Protein AF-A0A936MLF9-F1 (afdb_monomer)

Mean predicted aligned error: 12.13 Å

Structure (mmCIF, N/CA/C/O backbone):
data_AF-A0A936MLF9-F1
#
_entry.id   AF-A0A936MLF9-F1
#
loop_
_atom_site.group_PDB
_atom_site.id
_atom_site.type_symbol
_atom_site.label_atom_id
_atom_site.label_alt_id
_atom_site.label_comp_id
_atom_site.label_asym_id
_atom_site.label_entity_id
_atom_site.label_seq_id
_atom_site.pdbx_PDB_ins_code
_atom_site.Cartn_x
_atom_site.Cartn_y
_atom_site.Cartn_z
_atom_site.occupancy
_atom_site.B_iso_or_equiv
_atom_site.auth_seq_id
_atom_site.auth_comp_id
_atom_site.auth_asym_id
_atom_site.auth_atom_id
_atom_site.pdbx_PDB_model_num
ATOM 1 N N . MET A 1 1 ? 20.886 16.774 1.731 1.00 42.50 1 MET A N 1
ATOM 2 C CA . MET A 1 1 ? 19.775 15.797 1.740 1.00 42.50 1 MET A CA 1
ATOM 3 C C . MET A 1 1 ? 18.471 16.577 1.787 1.00 42.50 1 MET A C 1
ATOM 5 O O . MET A 1 1 ? 18.209 17.229 2.792 1.00 42.50 1 MET A O 1
ATOM 9 N N . LYS A 1 2 ? 17.725 16.623 0.680 1.00 43.69 2 LYS A N 1
ATOM 10 C CA . LYS A 1 2 ? 16.394 17.242 0.644 1.00 43.69 2 LYS A CA 1
ATOM 11 C C . LYS A 1 2 ? 15.418 16.185 1.164 1.00 43.69 2 LYS A C 1
ATOM 13 O O . LYS A 1 2 ? 15.401 15.083 0.640 1.00 43.69 2 LYS A O 1
ATOM 18 N N . LYS A 1 3 ? 14.720 16.473 2.264 1.00 49.53 3 LYS A N 1
ATOM 19 C CA . LYS A 1 3 ? 13.596 15.645 2.712 1.00 49.53 3 LYS A CA 1
ATOM 20 C C . LYS A 1 3 ? 12.454 15.940 1.754 1.00 49.53 3 LYS A C 1
ATOM 22 O O . LYS A 1 3 ? 11.944 17.060 1.783 1.00 49.53 3 LYS A O 1
ATOM 27 N N . ASP A 1 4 ? 12.107 14.984 0.907 1.00 57.72 4 ASP A N 1
ATOM 28 C CA . ASP A 1 4 ? 10.923 15.108 0.070 1.00 57.72 4 ASP A CA 1
ATOM 29 C C . ASP A 1 4 ? 9.705 15.238 0.981 1.00 57.72 4 ASP A C 1
ATOM 31 O O . ASP A 1 4 ? 9.468 14.439 1.891 1.00 57.72 4 ASP A O 1
ATOM 35 N N . ALA A 1 5 ? 9.017 16.365 0.830 1.00 57.8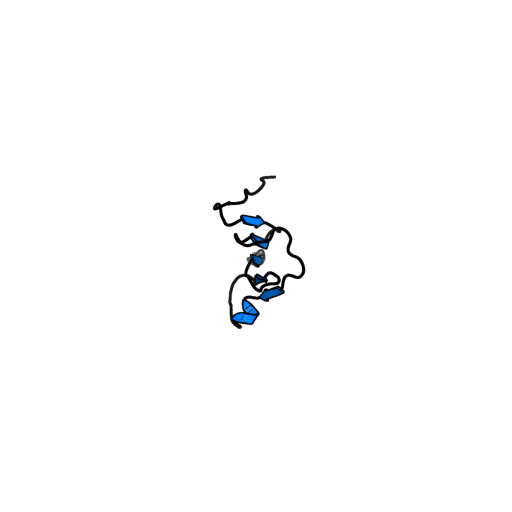4 5 ALA A N 1
ATOM 36 C CA . ALA A 1 5 ? 7.907 16.736 1.677 1.00 57.84 5 ALA A CA 1
ATOM 37 C C . ALA A 1 5 ? 6.723 15.813 1.378 1.00 57.84 5 ALA A C 1
ATOM 39 O O . ALA A 1 5 ? 6.289 15.708 0.232 1.00 57.84 5 ALA A O 1
ATOM 40 N N . ALA A 1 6 ? 6.178 15.182 2.419 1.00 57.28 6 ALA A N 1
ATOM 41 C CA . ALA A 1 6 ? 4.897 14.499 2.332 1.00 57.28 6 ALA A CA 1
ATOM 42 C C . ALA A 1 6 ? 3.839 15.476 1.790 1.00 57.28 6 ALA A C 1
ATOM 44 O O . ALA A 1 6 ? 3.591 16.534 2.374 1.00 57.28 6 ALA A O 1
ATOM 45 N N . VAL A 1 7 ? 3.222 15.135 0.658 1.00 57.91 7 VAL A N 1
ATOM 46 C CA . VAL A 1 7 ? 2.113 15.907 0.093 1.00 57.91 7 VAL A CA 1
ATOM 47 C C . VAL A 1 7 ? 0.839 15.489 0.823 1.00 57.91 7 VAL A C 1
ATOM 49 O O . VAL A 1 7 ? 0.255 14.447 0.537 1.00 57.91 7 VAL A O 1
ATOM 52 N N . THR A 1 8 ? 0.406 16.286 1.800 1.00 53.34 8 THR A N 1
ATOM 53 C CA . THR A 1 8 ? -0.838 16.041 2.544 1.00 53.34 8 THR A CA 1
ATOM 54 C C . THR A 1 8 ? -1.997 16.794 1.893 1.00 53.34 8 THR A C 1
ATOM 56 O O . THR A 1 8 ? -2.159 18.001 2.072 1.00 53.34 8 THR A O 1
ATOM 59 N N . THR A 1 9 ? -2.88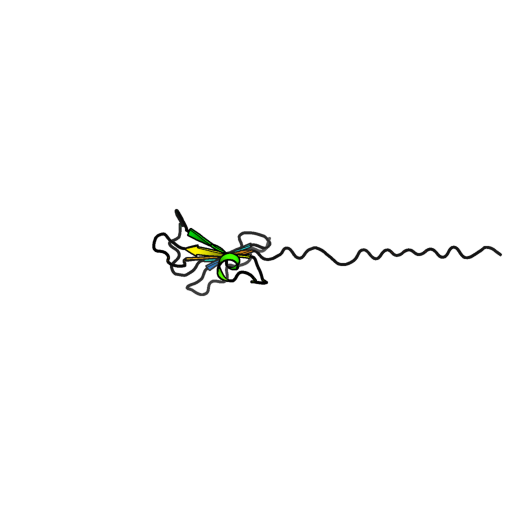3 16.086 1.196 1.00 57.50 9 THR A N 1
ATOM 60 C CA . THR A 1 9 ? -4.289 16.519 1.163 1.00 57.50 9 THR A CA 1
ATOM 61 C C . THR A 1 9 ? -4.874 16.033 2.487 1.00 57.50 9 THR A C 1
ATOM 63 O O . THR A 1 9 ? -4.586 14.908 2.858 1.00 57.50 9 THR A O 1
ATOM 66 N N . LYS A 1 10 ? -5.614 16.842 3.265 1.00 64.69 10 LYS A N 1
ATOM 67 C CA . LYS A 1 10 ? -5.952 16.599 4.702 1.00 64.69 10 LYS A CA 1
ATOM 68 C C . LYS A 1 10 ? -6.546 15.219 5.092 1.00 64.69 10 LYS A C 1
ATOM 70 O O . LYS A 1 10 ? -6.870 15.011 6.255 1.00 64.69 10 LYS A O 1
ATOM 75 N N . LYS A 1 11 ? -6.747 14.312 4.140 1.00 82.50 11 LYS A N 1
ATOM 76 C CA . LYS A 1 11 ? -7.300 12.970 4.288 1.00 82.50 11 LYS A CA 1
ATOM 77 C C . LYS A 1 11 ? -6.336 11.848 3.862 1.00 82.50 11 LYS A C 1
ATOM 79 O O . LYS A 1 11 ? -6.491 10.741 4.352 1.00 82.50 11 LYS A O 1
ATOM 84 N N . PHE A 1 12 ? -5.361 12.120 2.997 1.00 90.62 12 PHE A N 1
ATOM 85 C CA . PHE A 1 12 ? -4.431 11.118 2.476 1.00 90.62 12 PHE A CA 1
ATOM 86 C C . PHE A 1 12 ? -2.999 11.494 2.844 1.00 90.62 12 PHE A C 1
ATOM 88 O O . PHE A 1 12 ? -2.612 12.662 2.745 1.00 90.62 12 PHE A O 1
ATOM 95 N N . GLU A 1 13 ? -2.207 10.504 3.235 1.00 93.44 13 GLU A N 1
ATOM 96 C CA . GLU A 1 13 ? -0.792 10.686 3.547 1.00 93.44 13 GLU A CA 1
ATOM 97 C C . GLU A 1 13 ? 0.043 9.762 2.662 1.00 93.44 13 GLU A C 1
ATOM 99 O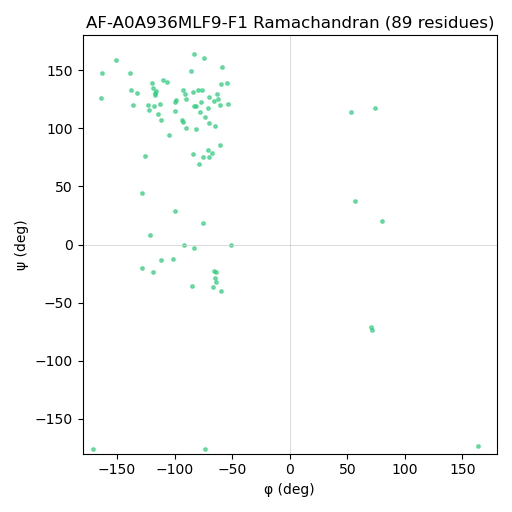 O . GLU A 1 13 ? -0.059 8.542 2.753 1.00 93.44 13 GLU A O 1
ATOM 104 N N . LEU A 1 14 ? 0.870 10.352 1.800 1.00 94.12 14 LEU A N 1
ATOM 105 C CA . LEU A 1 14 ? 1.849 9.612 1.014 1.00 94.12 14 LEU A CA 1
ATOM 106 C C . LEU A 1 14 ? 3.168 9.532 1.785 1.00 94.12 14 LEU A C 1
ATOM 108 O O . LEU A 1 14 ? 3.735 10.560 2.163 1.00 94.12 14 LEU A O 1
ATOM 112 N N . GLN A 1 15 ? 3.661 8.315 1.985 1.00 94.12 15 GLN A N 1
ATOM 113 C CA . GLN A 1 15 ? 4.946 8.028 2.607 1.00 94.12 15 GLN A CA 1
ATOM 114 C C . GLN A 1 15 ? 5.884 7.424 1.564 1.00 94.12 15 GLN A C 1
ATOM 116 O O . GLN A 1 15 ? 5.582 6.378 1.002 1.00 94.12 15 GLN A O 1
ATOM 121 N N . ILE A 1 16 ? 7.027 8.060 1.313 1.00 94.62 16 ILE A N 1
ATOM 122 C CA . ILE A 1 16 ? 8.080 7.468 0.479 1.00 94.62 16 ILE A CA 1
ATOM 123 C C . ILE A 1 16 ? 8.829 6.449 1.341 1.00 94.62 16 ILE A C 1
ATOM 125 O O . ILE A 1 16 ? 9.428 6.822 2.353 1.00 94.62 16 ILE A O 1
ATOM 129 N N . THR A 1 17 ? 8.735 5.168 0.987 1.00 93.00 17 THR A N 1
ATOM 130 C CA . THR A 1 17 ? 9.298 4.048 1.763 1.00 93.00 17 THR A CA 1
ATOM 131 C C . THR A 1 17 ? 10.608 3.525 1.175 1.00 93.00 17 THR A C 1
ATOM 133 O O . THR A 1 17 ? 11.331 2.805 1.860 1.00 93.00 17 THR A O 1
ATOM 136 N N . GLY A 1 18 ? 10.949 3.939 -0.048 1.00 92.44 18 GLY A N 1
ATOM 137 C CA . GLY A 1 18 ? 12.162 3.554 -0.763 1.00 92.44 18 GLY A CA 1
ATOM 138 C C . GLY A 1 18 ? 12.361 4.377 -2.043 1.00 92.44 18 GLY A C 1
ATOM 139 O O . GLY A 1 18 ? 11.585 5.298 -2.296 1.00 92.44 18 GLY A O 1
ATOM 140 N N . PRO A 1 19 ? 13.401 4.077 -2.843 1.00 92.19 19 PRO A N 1
ATOM 141 C CA . PRO A 1 19 ? 13.702 4.799 -4.087 1.00 92.19 19 PRO A CA 1
ATOM 142 C C . PRO A 1 19 ? 12.565 4.742 -5.115 1.00 92.19 19 PRO A C 1
ATOM 144 O O . PRO A 1 19 ? 12.234 5.753 -5.727 1.00 92.19 19 PRO A O 1
ATOM 147 N N . THR A 1 20 ? 11.932 3.576 -5.235 1.00 93.31 20 THR A N 1
ATOM 148 C CA . THR A 1 20 ? 10.829 3.283 -6.165 1.00 93.31 20 THR A CA 1
ATOM 149 C C . THR A 1 20 ? 9.559 2.833 -5.457 1.00 93.31 20 THR A C 1
ATOM 151 O O . THR A 1 20 ? 8.587 2.449 -6.101 1.00 93.31 20 THR A O 1
ATOM 154 N N . THR A 1 21 ? 9.522 2.910 -4.125 1.00 95.31 21 THR A N 1
ATOM 155 C CA . THR A 1 21 ? 8.383 2.445 -3.331 1.00 95.31 21 THR A CA 1
ATOM 156 C C . THR A 1 21 ? 7.747 3.578 -2.541 1.00 95.31 21 THR A C 1
ATOM 158 O O . THR A 1 21 ? 8.418 4.376 -1.873 1.00 95.31 21 THR A O 1
ATOM 161 N N . ALA A 1 22 ? 6.421 3.630 -2.577 1.00 96.44 22 ALA A N 1
ATOM 162 C CA . ALA A 1 22 ? 5.638 4.559 -1.784 1.00 96.44 22 ALA A CA 1
ATOM 163 C C . ALA A 1 22 ? 4.396 3.879 -1.210 1.00 96.44 22 ALA A C 1
ATOM 165 O O . ALA A 1 22 ? 3.790 3.008 -1.829 1.00 96.44 22 ALA A O 1
ATOM 166 N N . TYR A 1 23 ? 3.992 4.329 -0.028 1.00 95.88 23 TYR A N 1
ATOM 167 C CA . TYR A 1 23 ? 2.806 3.860 0.664 1.00 95.88 23 TYR A CA 1
ATOM 168 C C . TYR A 1 23 ? 1.815 5.005 0.854 1.00 95.88 23 TYR A C 1
ATOM 170 O O . TYR A 1 23 ? 2.112 6.016 1.496 1.00 95.88 23 TYR A O 1
ATOM 178 N N . LEU A 1 24 ? 0.622 4.854 0.288 1.00 95.81 24 LEU A N 1
ATOM 179 C CA . LEU A 1 24 ? -0.482 5.788 0.438 1.00 95.81 24 LEU A CA 1
ATOM 180 C C . LEU A 1 24 ? -1.383 5.334 1.588 1.00 95.81 24 LEU A C 1
ATOM 182 O O . LEU A 1 24 ? -2.165 4.392 1.455 1.00 95.81 24 LEU A O 1
ATOM 186 N N . LYS A 1 25 ? -1.322 6.053 2.706 1.00 94.62 25 LYS A N 1
ATOM 187 C CA . LYS A 1 25 ? -2.256 5.900 3.823 1.00 94.62 25 LYS A CA 1
ATOM 188 C C . LYS A 1 25 ? -3.580 6.562 3.487 1.00 94.62 25 LYS A C 1
ATOM 190 O O . LYS A 1 25 ? -3.639 7.766 3.210 1.00 94.62 25 LYS A O 1
ATOM 195 N N . LEU A 1 26 ? -4.646 5.770 3.5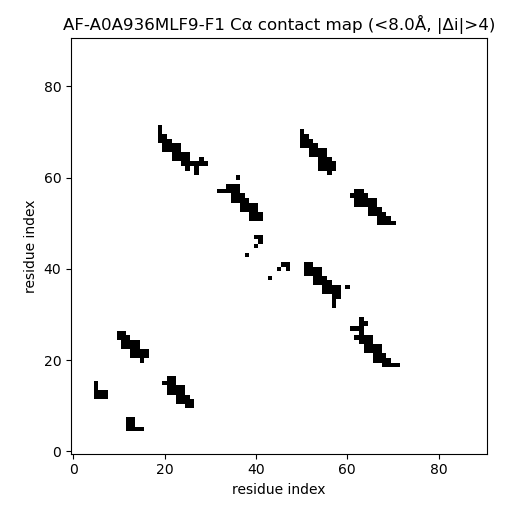45 1.00 94.25 26 LEU A N 1
ATOM 196 C CA . LEU A 1 26 ? -6.008 6.247 3.353 1.00 94.25 26 LEU A CA 1
ATOM 197 C C . LEU A 1 26 ? -6.569 6.829 4.665 1.00 94.25 26 LEU A C 1
ATOM 199 O O . LEU A 1 26 ? -6.041 6.559 5.744 1.00 94.25 26 LEU A O 1
ATOM 203 N N . PRO A 1 27 ? -7.664 7.606 4.614 1.00 92.12 27 PRO A N 1
ATOM 204 C CA . PRO A 1 27 ? -8.188 8.306 5.791 1.00 92.12 27 PRO A CA 1
ATOM 205 C C . PRO A 1 27 ? -8.672 7.361 6.900 1.00 92.12 27 PRO A C 1
ATOM 207 O O . PRO A 1 27 ? -8.758 7.748 8.061 1.00 92.12 27 PRO A O 1
ATOM 210 N N . THR A 1 28 ? -9.025 6.133 6.525 1.00 90.56 28 THR A N 1
ATOM 211 C CA . THR A 1 28 ? -9.493 5.054 7.400 1.00 90.56 28 THR A CA 1
ATOM 212 C C . THR A 1 28 ? -8.352 4.278 8.053 1.00 90.56 28 THR A C 1
ATOM 214 O O . THR A 1 28 ? -8.611 3.386 8.854 1.00 90.56 28 THR A O 1
ATOM 217 N N . HIS A 1 29 ? -7.093 4.592 7.739 1.00 91.88 29 HIS A N 1
ATOM 218 C CA . HIS A 1 29 ? -5.953 3.832 8.228 1.00 91.88 29 HIS A CA 1
ATOM 219 C C . HIS A 1 29 ? -5.856 3.887 9.767 1.00 91.88 29 HIS A C 1
ATOM 221 O O . HIS A 1 29 ? -5.725 4.974 10.333 1.00 91.88 29 HIS A O 1
ATOM 227 N N . PRO A 1 30 ? -5.811 2.742 10.479 1.00 89.94 30 PRO A N 1
ATOM 228 C CA . PRO A 1 30 ? -5.868 2.684 11.948 1.00 89.94 30 PRO A CA 1
ATOM 229 C C . PRO A 1 30 ? -4.554 3.101 12.644 1.00 89.94 30 PRO A C 1
ATOM 231 O O . PRO A 1 30 ? -4.301 2.762 13.799 1.00 89.94 30 PRO A O 1
ATOM 234 N N . GLY A 1 31 ? -3.663 3.803 11.940 1.00 86.56 31 GLY A N 1
ATOM 235 C CA . GLY A 1 31 ? -2.285 4.055 12.368 1.00 86.56 31 GLY A CA 1
ATOM 236 C C . GLY A 1 31 ? -1.400 2.807 12.301 1.00 86.56 31 GLY A C 1
ATOM 237 O O . GLY A 1 31 ? -0.572 2.701 11.402 1.00 86.56 31 GLY A O 1
ATOM 238 N N . VAL A 1 32 ? -1.571 1.862 13.228 1.00 85.88 32 VAL A N 1
ATOM 239 C CA . VAL A 1 32 ? -0.806 0.603 13.259 1.00 85.88 32 VAL A CA 1
ATOM 240 C C . VAL A 1 32 ? -1.646 -0.519 12.662 1.00 85.88 32 VAL A C 1
ATOM 242 O O . VAL A 1 32 ? -2.653 -0.917 13.245 1.00 85.88 32 VAL A O 1
ATOM 245 N N . LEU A 1 33 ? -1.206 -1.063 11.528 1.00 83.81 33 LEU A N 1
ATOM 246 C CA . LEU A 1 33 ? -1.817 -2.246 10.931 1.00 83.81 33 LEU A CA 1
ATOM 247 C C . LEU A 1 33 ? -1.287 -3.506 11.614 1.00 83.81 33 LEU A C 1
ATOM 249 O O . LEU A 1 33 ? -0.089 -3.781 11.611 1.00 83.81 33 LEU A O 1
ATOM 253 N N . ARG A 1 34 ? -2.190 -4.278 12.221 1.00 80.31 34 ARG A N 1
ATOM 254 C CA . ARG A 1 34 ? -1.904 -5.617 12.747 1.00 80.31 34 ARG A CA 1
ATOM 255 C C . ARG A 1 34 ? -2.762 -6.608 11.983 1.00 80.31 34 ARG A C 1
ATOM 257 O O . ARG A 1 34 ? -3.966 -6.401 11.889 1.00 80.31 34 ARG A O 1
ATOM 264 N N . ASN A 1 35 ? -2.150 -7.682 11.488 1.00 81.81 35 ASN A N 1
ATOM 265 C CA . ASN A 1 35 ? -2.834 -8.721 10.712 1.00 81.81 35 ASN A CA 1
ATOM 266 C C . ASN A 1 35 ? -3.553 -8.174 9.465 1.00 81.81 35 ASN A C 1
ATOM 268 O O . ASN A 1 35 ? -4.655 -8.623 9.150 1.00 81.81 35 ASN A O 1
ATOM 272 N N . ALA A 1 36 ? -2.949 -7.192 8.786 1.00 80.12 36 ALA A N 1
ATOM 273 C CA . ALA A 1 36 ? -3.492 -6.692 7.531 1.00 80.12 36 ALA A CA 1
ATOM 274 C C . ALA A 1 36 ? -3.572 -7.829 6.510 1.00 80.12 36 ALA A C 1
ATOM 276 O O . ALA A 1 36 ? -2.662 -8.659 6.413 1.00 80.12 36 ALA A O 1
ATOM 277 N N . LYS A 1 37 ? -4.678 -7.867 5.769 1.00 90.62 37 LYS A N 1
ATOM 278 C CA . LYS A 1 37 ? -4.799 -8.723 4.592 1.00 90.62 37 LYS A CA 1
ATOM 279 C C . LYS A 1 37 ? -4.352 -7.914 3.393 1.00 90.62 37 LYS A C 1
ATOM 281 O O . LYS A 1 37 ? -4.848 -6.809 3.191 1.00 90.62 37 L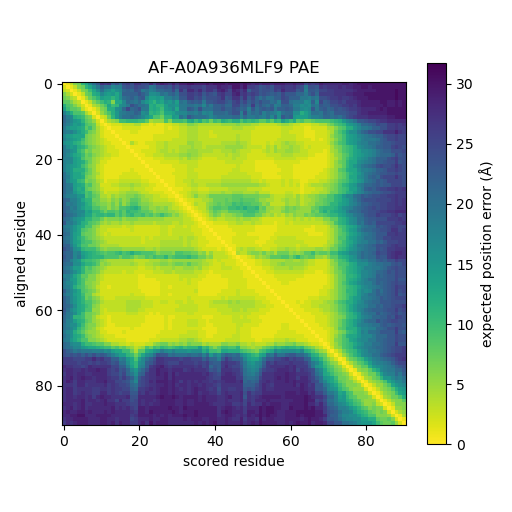YS A 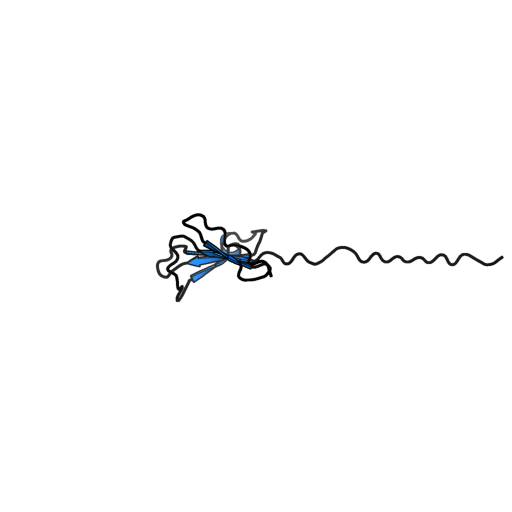O 1
ATOM 286 N N . ASN A 1 38 ? -3.460 -8.486 2.606 1.00 95.00 38 ASN A N 1
ATOM 287 C CA . ASN A 1 38 ? -2.959 -7.880 1.389 1.00 95.00 38 ASN A CA 1
ATOM 288 C C . ASN A 1 38 ? -3.544 -8.581 0.162 1.00 95.00 38 ASN A C 1
ATOM 290 O O . ASN A 1 38 ? -3.702 -9.802 0.132 1.00 95.00 38 ASN A O 1
ATOM 294 N N . VAL A 1 39 ? -3.894 -7.788 -0.846 1.00 96.25 39 VAL A N 1
ATOM 295 C CA . VAL A 1 39 ? -4.338 -8.271 -2.158 1.00 96.25 39 VAL A CA 1
ATOM 296 C C . VAL A 1 39 ? -3.591 -7.491 -3.221 1.00 96.25 39 VAL A C 1
ATOM 298 O O . VAL A 1 39 ? -3.552 -6.264 -3.172 1.00 96.25 39 VAL A O 1
ATOM 301 N N . THR A 1 40 ? -3.004 -8.177 -4.192 1.00 95.94 40 THR A N 1
ATOM 302 C CA . THR A 1 40 ? -2.301 -7.502 -5.283 1.00 95.94 40 THR A CA 1
ATOM 303 C C . THR A 1 40 ? -3.278 -7.120 -6.395 1.00 95.94 40 THR A C 1
ATOM 305 O O . THR A 1 40 ? -4.282 -7.799 -6.632 1.00 95.94 40 THR A O 1
ATOM 308 N N . LEU A 1 41 ? -3.002 -6.032 -7.116 1.00 95.75 41 LEU A N 1
ATOM 309 C CA . LEU A 1 41 ? -3.822 -5.636 -8.265 1.00 95.75 41 LEU A CA 1
ATOM 310 C C . LEU A 1 41 ? -3.763 -6.672 -9.400 1.00 95.75 41 LEU A C 1
ATOM 312 O O . LEU A 1 41 ? -4.757 -6.885 -10.097 1.00 95.75 41 LEU A O 1
ATOM 316 N N . VAL A 1 42 ? -2.621 -7.349 -9.560 1.00 94.25 42 VAL A N 1
ATOM 317 C CA . VAL A 1 42 ? -2.448 -8.404 -10.566 1.00 94.25 42 VAL A CA 1
ATOM 318 C C . VAL A 1 42 ? -3.319 -9.626 -10.264 1.00 94.25 42 VAL A C 1
ATOM 320 O O . VAL A 1 42 ? -3.917 -10.163 -11.193 1.00 94.25 42 VAL A O 1
ATOM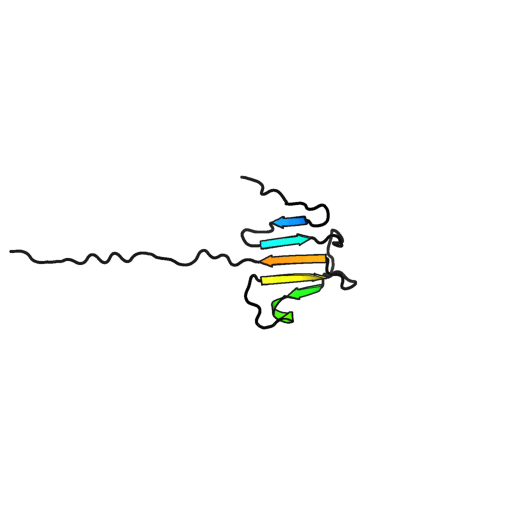 323 N N . ASP A 1 43 ? -3.518 -9.997 -8.995 1.00 93.62 43 ASP A N 1
ATOM 324 C CA . ASP A 1 43 ? -4.430 -11.093 -8.625 1.00 93.62 43 ASP A CA 1
ATOM 325 C C . ASP A 1 43 ? -5.895 -10.777 -8.967 1.00 93.62 43 ASP A C 1
ATOM 327 O O . ASP A 1 43 ? -6.684 -11.679 -9.247 1.00 93.62 43 ASP A O 1
ATOM 331 N N . LEU A 1 44 ? -6.272 -9.493 -8.963 1.00 94.00 44 LEU A N 1
ATOM 332 C CA . LEU A 1 44 ? -7.637 -9.048 -9.259 1.00 94.00 44 LEU A CA 1
ATOM 333 C C . LEU A 1 44 ? -7.910 -8.888 -10.759 1.00 94.00 44 LEU A C 1
ATOM 335 O O . LEU A 1 44 ? -9.029 -9.132 -11.208 1.00 94.00 44 LEU A O 1
ATOM 339 N N . MET A 1 45 ? -6.917 -8.439 -11.530 1.00 94.38 45 MET A N 1
ATOM 340 C CA . MET A 1 45 ? -7.091 -8.065 -12.942 1.00 94.38 45 MET A CA 1
ATOM 341 C C . MET A 1 45 ? -6.389 -9.001 -13.935 1.00 94.38 45 MET A C 1
ATOM 343 O O . MET A 1 45 ? -6.655 -8.926 -15.136 1.00 94.38 45 MET A O 1
ATOM 347 N N . GLY A 1 46 ? -5.497 -9.875 -13.468 1.00 89.94 46 GLY A N 1
ATOM 348 C CA . GLY A 1 46 ? -4.736 -10.838 -14.264 1.00 89.94 46 GLY A CA 1
ATOM 349 C C . GLY A 1 46 ? -3.667 -10.197 -15.149 1.00 89.94 46 GLY A C 1
ATOM 350 O O . GLY A 1 46 ? -2.477 -10.338 -14.900 1.00 89.94 46 GLY A O 1
ATOM 351 N N . ALA A 1 47 ? -4.079 -9.489 -16.200 1.00 90.31 47 ALA A N 1
ATOM 352 C CA . ALA A 1 47 ? -3.191 -8.942 -17.231 1.00 90.31 47 ALA A CA 1
ATOM 353 C C . ALA A 1 47 ? -2.880 -7.444 -17.042 1.00 90.31 47 ALA A C 1
ATOM 355 O O . ALA A 1 47 ? -2.676 -6.721 -18.020 1.00 90.31 47 ALA A O 1
ATOM 356 N N . TYR A 1 48 ? -2.891 -6.955 -15.798 1.00 90.62 48 TYR A N 1
ATOM 357 C CA . TYR A 1 48 ? -2.565 -5.560 -15.507 1.00 90.62 48 TYR A CA 1
ATOM 358 C C . TYR A 1 48 ? -1.111 -5.250 -15.897 1.00 90.62 48 TYR A C 1
ATOM 360 O O . TYR A 1 48 ? -0.195 -5.976 -15.518 1.00 90.62 48 TYR A O 1
ATOM 368 N N . LYS A 1 49 ? -0.915 -4.168 -16.661 1.00 88.81 49 LYS A N 1
ATOM 369 C CA . LYS A 1 49 ? 0.398 -3.629 -17.034 1.00 88.81 49 LYS A CA 1
ATOM 370 C C . LYS A 1 49 ? 0.556 -2.250 -16.401 1.00 88.81 49 LYS A C 1
ATOM 372 O O . LYS A 1 49 ? -0.167 -1.325 -16.768 1.00 88.81 49 LYS A O 1
ATOM 377 N N . GLY A 1 50 ? 1.465 -2.144 -15.444 1.00 90.31 50 GLY A N 1
ATOM 378 C CA . GLY A 1 50 ? 1.721 -0.951 -14.645 1.00 90.31 50 GLY A CA 1
ATOM 379 C C . GLY A 1 50 ? 2.538 -1.311 -13.401 1.00 90.31 50 GLY A C 1
ATOM 380 O O . GLY A 1 50 ? 2.950 -2.467 -13.281 1.00 90.31 50 GLY A O 1
ATOM 381 N N . PRO A 1 51 ? 2.746 -0.357 -12.476 1.00 92.75 51 PRO A N 1
ATOM 382 C CA . PRO A 1 51 ? 3.516 -0.600 -11.262 1.00 92.75 51 PRO A CA 1
ATOM 383 C C . PRO A 1 51 ? 2.909 -1.732 -10.435 1.00 92.75 51 PRO A C 1
ATOM 385 O O . PRO A 1 51 ? 1.695 -1.955 -10.447 1.00 92.75 51 PRO A O 1
ATOM 388 N N . TYR A 1 52 ? 3.734 -2.425 -9.663 1.00 94.75 52 TYR A N 1
ATOM 389 C CA . TYR A 1 52 ? 3.228 -3.438 -8.752 1.00 94.75 52 TYR A CA 1
ATOM 390 C C . TYR A 1 52 ? 2.483 -2.755 -7.594 1.00 94.75 52 TYR A C 1
ATOM 392 O O . TYR A 1 52 ? 3.052 -1.959 -6.847 1.00 94.75 52 TYR A O 1
ATOM 400 N N . VAL A 1 53 ? 1.179 -3.031 -7.478 1.00 96.81 53 VAL A N 1
ATOM 401 C CA . VAL A 1 53 ? 0.281 -2.393 -6.501 1.00 96.81 53 VAL A CA 1
ATOM 402 C C . VAL A 1 53 ? -0.276 -3.432 -5.535 1.00 96.81 53 VAL A C 1
ATOM 404 O O . VAL A 1 53 ? -0.861 -4.434 -5.960 1.00 96.81 53 VAL A O 1
ATOM 40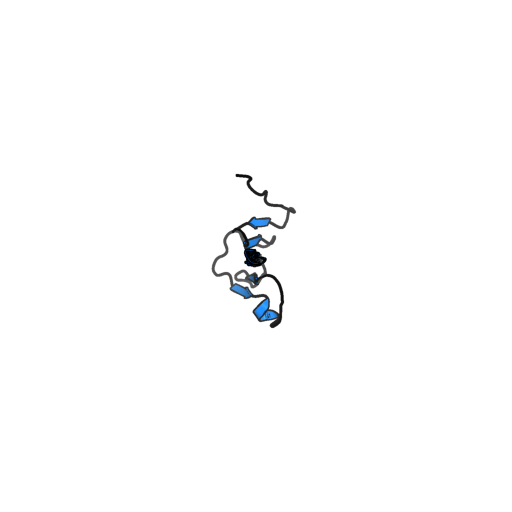7 N N . VAL A 1 54 ? -0.149 -3.152 -4.239 1.00 97.12 54 VAL A N 1
ATOM 408 C CA . VAL A 1 54 ? -0.703 -3.961 -3.147 1.00 97.12 54 VAL A CA 1
ATOM 409 C C . VAL A 1 54 ? -1.741 -3.148 -2.381 1.00 97.12 54 VAL A C 1
ATOM 411 O O . VAL A 1 54 ? -1.506 -2.002 -2.006 1.00 97.12 54 VAL A O 1
ATOM 414 N N . PHE A 1 55 ? -2.899 -3.751 -2.146 1.00 97.38 55 PHE A N 1
ATOM 415 C CA . PHE A 1 55 ? -3.986 -3.199 -1.352 1.00 97.38 55 PHE A CA 1
ATOM 416 C C . PHE A 1 55 ? -3.966 -3.787 0.052 1.00 97.38 55 PHE A C 1
ATOM 418 O O . PHE A 1 55 ? -4.108 -5.002 0.205 1.00 97.38 55 PHE A O 1
ATOM 425 N N . ASP A 1 56 ? -3.874 -2.921 1.057 1.00 96.06 56 ASP A N 1
ATOM 426 C CA . ASP A 1 56 ? -3.928 -3.316 2.459 1.00 96.06 56 ASP A CA 1
ATOM 427 C C . ASP A 1 56 ? -5.322 -3.090 3.032 1.00 96.06 56 ASP A C 1
ATOM 429 O O . ASP A 1 56 ? -5.855 -1.972 3.025 1.00 96.06 56 ASP A O 1
ATOM 433 N N . PHE A 1 57 ? -5.891 -4.165 3.569 1.00 95.44 57 PHE A N 1
ATOM 434 C CA . PHE A 1 57 ? -7.177 -4.180 4.246 1.00 95.44 57 PHE A CA 1
ATOM 435 C C . PHE A 1 57 ? -6.996 -4.412 5.745 1.00 95.44 57 PHE A C 1
ATOM 437 O O . PHE A 1 57 ? -6.161 -5.218 6.173 1.00 95.44 57 PHE A O 1
ATOM 444 N N . ASP A 1 58 ? -7.807 -3.730 6.548 1.00 93.25 58 ASP A N 1
ATOM 445 C CA . ASP A 1 58 ? -7.884 -3.990 7.982 1.00 93.25 58 ASP A CA 1
ATOM 446 C C . ASP A 1 58 ? -8.621 -5.308 8.297 1.00 93.25 58 ASP A C 1
ATOM 448 O O . ASP A 1 58 ? -8.997 -6.089 7.415 1.00 93.25 58 ASP A O 1
ATOM 452 N N . THR A 1 59 ? -8.817 -5.585 9.587 1.00 91.50 59 THR A N 1
ATOM 453 C CA . THR A 1 59 ? -9.477 -6.812 10.052 1.00 91.50 59 THR A CA 1
ATOM 454 C C . THR A 1 59 ? -10.948 -6.904 9.656 1.00 91.50 59 THR A C 1
ATOM 456 O O . THR A 1 59 ? -11.471 -8.017 9.572 1.00 91.50 59 THR A O 1
ATOM 459 N N . ASP A 1 60 ? -11.589 -5.767 9.386 1.00 91.81 60 ASP A N 1
ATOM 460 C CA . ASP A 1 60 ? -12.989 -5.669 8.972 1.00 91.81 60 ASP A CA 1
ATOM 461 C C . ASP A 1 60 ? -13.135 -5.678 7.438 1.00 91.81 60 ASP A C 1
ATOM 463 O O . ASP A 1 60 ? -14.249 -5.669 6.912 1.00 91.81 60 ASP A O 1
ATOM 467 N N . GLY A 1 61 ? -12.019 -5.753 6.703 1.00 91.88 61 GLY A N 1
ATOM 468 C CA . GLY A 1 61 ? -12.000 -5.769 5.243 1.00 91.88 61 GLY A CA 1
ATOM 469 C C . GLY A 1 61 ? -12.152 -4.384 4.616 1.00 91.88 61 GLY A C 1
ATOM 470 O O . GLY A 1 61 ? -12.522 -4.284 3.446 1.00 91.88 61 GLY A O 1
ATOM 471 N N . VAL A 1 62 ? -11.878 -3.312 5.361 1.00 94.06 62 VAL A N 1
ATOM 472 C CA . VAL A 1 62 ? -11.854 -1.945 4.832 1.00 94.06 62 VAL A CA 1
ATOM 473 C C . VAL A 1 62 ? -10.489 -1.679 4.210 1.00 94.06 62 VAL A C 1
ATOM 475 O O . VAL A 1 62 ? -9.459 -1.928 4.832 1.00 94.06 62 VAL A O 1
ATOM 478 N N . LEU A 1 63 ? -10.473 -1.146 2.985 1.00 95.62 63 LEU A N 1
ATOM 479 C CA . LEU A 1 63 ? -9.239 -0.692 2.346 1.00 95.62 63 LEU A CA 1
ATOM 480 C C . LEU A 1 63 ? -8.678 0.505 3.124 1.00 95.62 63 LEU A C 1
ATOM 482 O O . LEU A 1 63 ? -9.359 1.519 3.309 1.00 95.62 63 LEU A O 1
ATOM 486 N N . VAL A 1 64 ? -7.434 0.388 3.568 1.00 96.00 64 VAL A N 1
ATOM 487 C CA . VAL A 1 64 ? -6.788 1.344 4.480 1.00 96.00 64 VAL A CA 1
ATOM 488 C C . VAL A 1 64 ? -5.439 1.830 3.966 1.00 96.00 64 VAL A C 1
ATOM 490 O O . VAL A 1 64 ? -5.001 2.912 4.363 1.00 96.00 64 VAL A O 1
ATOM 493 N N . GLY A 1 65 ? -4.812 1.096 3.050 1.00 95.88 65 GLY A N 1
ATOM 494 C CA . GLY A 1 65 ? -3.522 1.451 2.478 1.00 95.88 65 GLY A CA 1
ATOM 495 C C . GLY A 1 65 ? -3.328 0.940 1.061 1.00 95.88 65 GLY A C 1
ATOM 496 O O . GLY A 1 65 ? -4.010 0.012 0.621 1.00 95.88 65 GLY A O 1
ATOM 497 N N . ILE A 1 66 ? -2.402 1.577 0.350 1.00 97.25 66 ILE A N 1
ATOM 498 C CA . ILE A 1 66 ? -1.953 1.149 -0.974 1.00 97.25 66 ILE A CA 1
ATOM 499 C C . ILE A 1 66 ? -0.432 1.255 -1.013 1.00 97.25 66 ILE A C 1
ATOM 501 O O . ILE A 1 66 ? 0.107 2.351 -0.856 1.00 97.25 66 ILE A O 1
ATOM 505 N N . GLU A 1 67 ? 0.253 0.142 -1.243 1.00 96.88 67 GLU A N 1
ATOM 506 C CA . GLU A 1 67 ? 1.674 0.137 -1.581 1.00 96.88 67 GLU A CA 1
ATOM 507 C C . GLU A 1 67 ? 1.834 0.149 -3.100 1.00 96.88 67 GLU A C 1
ATOM 509 O O . GLU A 1 67 ? 1.153 -0.585 -3.819 1.00 96.88 67 GLU A O 1
ATOM 514 N N . ILE A 1 68 ? 2.715 1.021 -3.582 1.00 96.62 68 ILE A N 1
ATOM 515 C CA . ILE A 1 68 ? 3.034 1.199 -4.993 1.00 96.62 68 ILE A CA 1
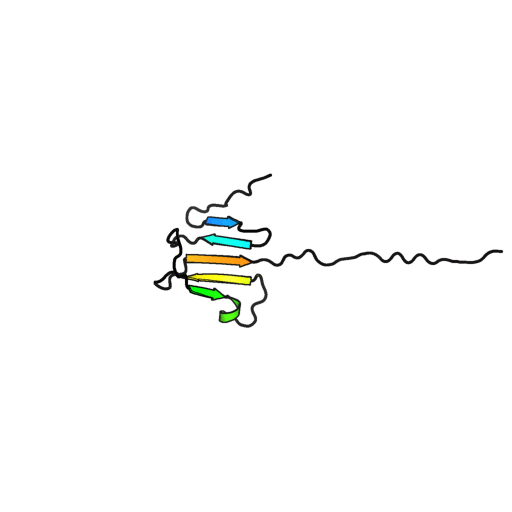ATOM 516 C C . ILE A 1 68 ? 4.535 0.988 -5.132 1.00 96.62 68 ILE A C 1
ATOM 518 O O . ILE A 1 68 ? 5.322 1.724 -4.532 1.00 96.62 68 ILE A O 1
ATOM 522 N N . VAL A 1 69 ? 4.912 0.001 -5.933 1.00 95.31 69 VAL A N 1
ATOM 523 C CA . VAL A 1 69 ? 6.292 -0.301 -6.306 1.00 95.31 69 VAL A CA 1
ATOM 524 C C . VAL A 1 69 ? 6.422 0.010 -7.792 1.00 95.31 69 VAL A C 1
ATOM 526 O O . VAL A 1 69 ? 5.831 -0.665 -8.636 1.00 95.31 69 VAL A O 1
ATOM 529 N N . GLY A 1 70 ? 7.112 1.106 -8.092 1.00 89.38 70 GLY A N 1
ATOM 530 C CA . GLY A 1 70 ? 7.514 1.447 -9.449 1.00 89.38 70 GLY A CA 1
ATOM 531 C C . GLY A 1 70 ? 8.667 0.566 -9.911 1.00 89.38 70 GLY A C 1
ATOM 532 O O . GLY A 1 70 ? 9.377 -0.021 -9.095 1.00 89.38 70 GLY A O 1
ATOM 533 N N . ASP A 1 71 ? 8.855 0.502 -11.220 1.00 82.75 71 ASP A N 1
ATOM 534 C CA . ASP A 1 71 ? 10.023 -0.144 -11.795 1.00 82.75 71 ASP A CA 1
ATOM 535 C C . ASP A 1 71 ? 11.235 0.789 -11.632 1.00 82.75 71 ASP A C 1
ATOM 537 O O . ASP A 1 71 ? 11.150 1.991 -11.905 1.00 82.75 71 ASP A O 1
ATOM 541 N N . ASP A 1 72 ? 12.361 0.250 -11.160 1.00 68.06 72 ASP A N 1
ATOM 542 C CA . ASP A 1 72 ? 13.667 0.903 -11.284 1.00 68.06 72 ASP A CA 1
ATOM 543 C C . ASP A 1 72 ? 14.059 0.842 -12.768 1.00 68.06 72 ASP A C 1
ATOM 545 O O . ASP A 1 72 ? 14.871 0.011 -13.167 1.00 68.06 72 ASP A O 1
ATOM 549 N N . GLU A 1 73 ? 13.459 1.669 -13.627 1.00 61.31 73 GLU A N 1
ATOM 550 C CA . GLU A 1 73 ? 13.987 1.847 -14.983 1.00 61.31 73 GLU A CA 1
ATOM 551 C C . GLU A 1 73 ? 15.299 2.634 -14.891 1.00 61.31 73 GLU A C 1
ATOM 553 O O . GLU A 1 73 ? 15.357 3.852 -15.052 1.00 61.31 73 GLU A O 1
ATOM 558 N N . ASN A 1 74 ? 16.364 1.906 -14.570 1.00 54.78 74 ASN A N 1
ATOM 559 C CA . ASN A 1 74 ? 17.745 2.315 -14.756 1.00 54.78 74 ASN A CA 1
ATOM 560 C C . ASN A 1 74 ? 18.512 1.223 -15.509 1.00 54.78 74 ASN A C 1
ATOM 562 O O . ASN A 1 74 ? 19.629 0.888 -15.129 1.00 54.78 74 ASN A O 1
ATOM 566 N N . ASP A 1 75 ? 17.907 0.676 -16.563 1.00 59.34 75 ASP A N 1
ATOM 567 C CA . ASP A 1 75 ? 18.591 -0.192 -17.516 1.00 59.34 75 ASP A CA 1
ATOM 568 C C . ASP A 1 75 ? 18.171 0.159 -18.952 1.00 59.34 75 ASP A C 1
ATOM 570 O O . ASP A 1 75 ? 16.982 0.261 -19.250 1.00 59.34 75 ASP A O 1
ATOM 574 N N . SER A 1 76 ? 19.190 0.276 -19.819 1.00 55.38 76 SER A N 1
ATOM 575 C CA . SER A 1 76 ? 19.216 0.571 -21.271 1.00 55.38 76 SER A CA 1
ATOM 576 C C . SER A 1 76 ? 18.918 2.032 -21.652 1.00 55.38 76 SER A C 1
ATOM 578 O O . SER A 1 76 ? 17.880 2.571 -21.300 1.00 55.38 76 SER A O 1
ATOM 580 N N . GLU A 1 77 ? 19.827 2.799 -22.269 1.00 55.91 77 GLU A N 1
ATOM 581 C CA . GLU A 1 77 ? 20.581 2.624 -23.535 1.00 55.91 77 GLU A CA 1
ATOM 582 C C . GLU A 1 77 ? 21.786 3.614 -23.513 1.00 55.91 77 GLU A C 1
ATOM 584 O O . GLU A 1 77 ? 21.654 4.688 -22.931 1.00 55.91 77 GLU A O 1
ATOM 589 N N . GLU A 1 78 ? 22.993 3.441 -24.062 1.00 56.53 78 GLU A N 1
ATOM 590 C CA . GLU A 1 78 ? 23.657 2.506 -24.981 1.00 56.53 78 GLU A CA 1
ATOM 591 C C . GLU A 1 78 ? 25.176 2.761 -24.799 1.00 56.53 78 GLU A C 1
ATOM 593 O O . GLU A 1 78 ? 25.622 3.906 -24.917 1.00 56.53 78 GLU A O 1
ATOM 598 N N . GLU A 1 79 ? 25.989 1.740 -24.507 1.00 55.88 79 GLU A N 1
ATOM 599 C CA . GLU A 1 79 ? 27.435 1.835 -24.762 1.00 55.88 79 GLU A CA 1
ATOM 600 C C . GLU A 1 79 ? 27.588 1.814 -26.286 1.00 55.88 79 GLU A C 1
ATOM 602 O O . GLU A 1 79 ? 27.361 0.787 -26.925 1.00 55.88 79 GLU A O 1
ATOM 607 N N . ALA A 1 80 ? 27.872 2.971 -26.882 1.00 62.12 80 ALA A N 1
ATOM 608 C CA . ALA A 1 80 ? 28.251 3.034 -28.281 1.00 62.12 80 ALA A CA 1
ATOM 609 C C . ALA A 1 80 ? 29.594 2.307 -28.432 1.00 62.12 80 ALA A C 1
ATOM 611 O O . ALA A 1 80 ? 30.643 2.851 -28.080 1.00 62.12 80 ALA A O 1
ATOM 612 N N . ASP A 1 81 ? 29.541 1.074 -28.936 1.00 59.22 81 ASP A N 1
ATOM 613 C CA . ASP A 1 81 ? 30.684 0.368 -29.507 1.00 59.22 81 ASP A CA 1
ATOM 614 C C . ASP A 1 81 ? 31.194 1.189 -30.705 1.00 59.22 81 ASP A C 1
ATOM 616 O O . ASP A 1 81 ? 30.782 1.002 -31.851 1.00 59.22 81 ASP A O 1
ATOM 620 N N . ASP A 1 82 ? 32.060 2.164 -30.429 1.00 59.47 82 ASP A N 1
ATOM 621 C CA . ASP A 1 82 ? 32.786 2.936 -31.435 1.00 59.47 82 ASP A CA 1
ATOM 622 C C . ASP A 1 82 ? 33.966 2.074 -31.925 1.00 59.47 82 ASP A C 1
ATOM 624 O O . ASP A 1 82 ? 35.138 2.316 -31.623 1.00 59.47 82 ASP A O 1
ATOM 628 N N . ASP A 1 83 ? 33.637 1.000 -32.651 1.00 62.47 83 ASP A N 1
ATOM 629 C CA . ASP A 1 83 ? 34.581 0.212 -33.445 1.00 62.47 83 ASP A CA 1
ATOM 630 C C . ASP A 1 83 ? 35.086 1.077 -34.617 1.00 62.47 83 ASP A C 1
ATOM 632 O O . ASP A 1 83 ? 34.657 0.954 -35.766 1.00 62.47 83 ASP A O 1
ATOM 636 N N . LEU A 1 84 ? 36.027 1.979 -34.333 1.00 63.59 84 LEU A N 1
ATOM 637 C CA . LEU A 1 84 ? 36.843 2.635 -35.353 1.00 63.59 84 LEU A CA 1
ATOM 638 C C . LEU A 1 84 ? 38.040 1.742 -35.711 1.00 63.59 84 LEU A C 1
ATOM 640 O O . LEU A 1 84 ? 39.174 1.991 -35.299 1.00 63.59 84 LEU A O 1
ATOM 644 N N . ASP A 1 85 ? 37.783 0.712 -36.518 1.00 60.97 85 ASP A N 1
ATOM 645 C CA . ASP A 1 85 ? 38.794 0.117 -37.399 1.00 60.97 85 ASP A CA 1
ATOM 646 C C . ASP A 1 85 ? 38.754 0.840 -38.753 1.00 60.97 85 ASP A C 1
ATOM 648 O O . ASP A 1 85 ? 37.906 0.570 -39.602 1.00 60.97 85 ASP A O 1
ATOM 652 N N . ASP A 1 86 ? 39.684 1.772 -38.962 1.00 64.12 86 ASP A N 1
ATOM 653 C CA . ASP A 1 86 ? 40.157 2.095 -40.310 1.00 64.12 86 ASP A CA 1
ATOM 654 C C . ASP A 1 86 ? 41.678 1.961 -40.347 1.00 64.12 86 ASP A C 1
ATOM 656 O O . ASP A 1 86 ? 42.457 2.917 -40.302 1.00 64.12 86 ASP A O 1
ATOM 660 N N . SER A 1 87 ? 42.106 0.707 -40.396 1.00 63.66 87 SER A N 1
ATOM 661 C CA . SER A 1 87 ? 43.409 0.319 -40.905 1.00 63.66 87 SER A CA 1
ATOM 662 C C . SER A 1 87 ? 43.434 0.384 -42.442 1.00 63.66 87 SER A C 1
ATOM 664 O O . SER A 1 87 ? 43.470 -0.638 -43.126 1.00 63.66 87 SER A O 1
ATOM 666 N N . SER A 1 88 ? 43.509 1.587 -43.023 1.00 64.06 88 SER A N 1
ATOM 667 C CA . SER A 1 88 ? 43.843 1.764 -44.445 1.00 64.06 88 SER A CA 1
ATOM 668 C C . SER A 1 88 ? 45.279 2.263 -44.662 1.00 64.06 88 SER A C 1
ATOM 670 O O . SER A 1 88 ? 45.606 3.443 -44.660 1.00 64.06 88 SER A O 1
ATOM 672 N N . ALA A 1 89 ? 46.135 1.260 -44.874 1.00 63.31 89 ALA A N 1
ATOM 673 C CA . ALA A 1 89 ? 47.186 1.171 -45.888 1.00 63.31 89 ALA A CA 1
ATOM 674 C C . ALA A 1 89 ? 48.243 2.290 -46.016 1.00 63.31 89 ALA A C 1
ATOM 676 O O . ALA A 1 89 ? 48.027 3.382 -46.532 1.00 63.31 89 ALA A O 1
ATOM 677 N N . SER A 1 90 ? 49.475 1.882 -45.707 1.00 57.81 90 SER A N 1
ATOM 678 C CA . SER A 1 90 ? 50.724 2.465 -46.192 1.00 57.81 90 SER A CA 1
ATOM 679 C C . SER A 1 90 ? 50.787 2.539 -47.724 1.00 57.81 90 SER A C 1
ATOM 681 O O . SER A 1 90 ? 50.470 1.559 -48.403 1.00 57.81 90 SER A O 1
ATOM 683 N N . SER A 1 91 ? 51.299 3.651 -48.257 1.00 57.22 91 SER A N 1
ATOM 684 C CA . SER A 1 91 ? 52.053 3.761 -49.520 1.00 57.22 91 SER A CA 1
ATOM 685 C C . SER A 1 91 ? 52.849 5.061 -49.522 1.00 57.22 91 SER A C 1
ATOM 687 O O . SER A 1 91 ? 52.215 6.122 -49.338 1.00 57.22 91 SER A O 1
#

Sequence (91 aa):
MKKDAAVTTKKFELQITGPTTAYLKLPTHPGVLRNAKNVTLVDLMGAYKGPYVVFDFDTDGVLVGIEIVGDDENDSEEEADDDLDDSSASS

Nearest PDB structures (foldseek):
  4cdp-assembly1_A  TM=3.524E-01  e=1.500E+00  Escherichia coli O157:H7
  2j0p-assembly1_A  TM=3.844E-01  e=5.818E+00  Yersinia enterocolitica
  2j0r-assembly1_A  TM=3.743E-01  e=4.911E+00  Yersinia enterocolitica

Foldseek 3Di:
DDDDDFDDPPAWTWADPDPQKIKIFGNPAPVDADPWDKDWPCNVVVPDDAWTKIFTAHPVRDTGMIMTGHDPPPDDDDDPPPPPDDPDDDD

Solvent-accessible surface area (backbone atoms only — not comparable to full-atom values): 5924 Å² total; per-residue (Å²): 134,85,77,81,73,67,65,67,54,102,54,41,44,50,41,80,76,50,98,47,29,35,37,39,38,38,73,73,41,81,82,72,84,69,80,55,49,75,46,47,52,46,82,74,61,67,79,67,85,74,62,54,38,36,38,32,18,46,85,87,68,47,78,20,35,37,42,39,35,49,78,82,85,82,73,90,88,76,86,77,82,78,81,81,81,79,89,74,76,92,131

Radius of gyration: 23.0 Å; Cα contacts (8 Å, |Δi|>4): 128; chains: 1; bounding box: 65×28×63 Å

pLDDT: mean 81.11, std 16.74, range [42.5, 97.38]

Secondary structure (DSSP, 8-state):
---PPP-EETTEEEEE-SSSEEEEE-TT--SS-SS-EEEEHHHHHSS--SSEEEEEE-TT--EEEEEEE----------------------